Protein AF-A0A8X8ANK8-F1 (afdb_monomer_lite)

Secondary structure (DSSP, 8-state):
---EEEEEEE---TTSTTHHHHHHHHSTT-EEEEETTTEEEEEEESHHHHHHHHHTTT-EETTEE-EEEEEEEE-----PPPHHHHHHHHHHHHHHHHHHHHHGGG-

Structure (mmCIF, N/CA/C/O backbone):
data_AF-A0A8X8ANK8-F1
#
_entry.id   AF-A0A8X8ANK8-F1
#
loop_
_atom_site.group_PDB
_atom_site.id
_atom_site.type_symbol
_atom_site.label_atom_id
_atom_site.label_alt_id
_atom_site.label_comp_id
_atom_site.label_asym_id
_atom_site.label_entity_id
_atom_site.label_seq_id
_atom_site.pdbx_PDB_ins_code
_atom_site.Cartn_x
_atom_site.Cartn_y
_atom_site.Cartn_z
_atom_site.occupancy
_atom_site.B_iso_or_equiv
_atom_site.auth_seq_id
_atom_site.auth_comp_id
_atom_site.auth_asym_id
_atom_site.auth_atom_id
_atom_site.pdbx_PDB_model_num
ATOM 1 N N . MET A 1 1 ? 10.414 14.378 -11.763 1.00 49.84 1 MET A N 1
ATOM 2 C CA . MET A 1 1 ? 10.969 13.458 -10.747 1.00 49.84 1 MET A CA 1
ATOM 3 C C . MET A 1 1 ? 9.804 12.650 -10.192 1.00 49.84 1 MET A C 1
ATOM 5 O O . MET A 1 1 ? 8.962 13.219 -9.515 1.00 49.84 1 MET A O 1
ATOM 9 N N . SER A 1 2 ? 9.648 11.386 -10.587 1.00 55.94 2 SER A N 1
ATOM 10 C CA . SER A 1 2 ? 8.506 10.574 -10.142 1.00 55.94 2 SER A CA 1
ATOM 11 C C . SER A 1 2 ? 8.781 10.041 -8.736 1.00 55.94 2 SER A C 1
ATOM 13 O O . SER A 1 2 ? 9.568 9.108 -8.570 1.00 55.94 2 SER A O 1
ATOM 15 N N . CYS A 1 3 ? 8.175 10.662 -7.726 1.00 56.69 3 CYS A N 1
ATOM 16 C CA . CYS A 1 3 ? 8.284 10.228 -6.336 1.00 56.69 3 CYS A CA 1
ATOM 17 C C . CYS A 1 3 ? 7.255 9.129 -6.053 1.00 56.69 3 CYS A C 1
ATOM 19 O O . CYS A 1 3 ? 6.056 9.315 -6.275 1.00 56.69 3 CYS A O 1
ATOM 21 N N . TYR A 1 4 ? 7.738 7.988 -5.567 1.00 68.25 4 TYR A N 1
ATOM 22 C CA . TYR A 1 4 ? 6.909 6.859 -5.161 1.00 68.25 4 TYR A CA 1
ATOM 23 C C . TYR A 1 4 ? 7.069 6.641 -3.668 1.00 68.25 4 TYR A C 1
ATOM 25 O O . TYR A 1 4 ? 8.184 6.705 -3.154 1.00 68.25 4 TYR A O 1
ATOM 33 N N . PHE A 1 5 ? 5.973 6.338 -2.989 1.00 71.00 5 PHE A N 1
ATOM 34 C CA . PHE A 1 5 ? 5.976 6.072 -1.557 1.00 71.00 5 PHE A CA 1
ATOM 35 C C . PHE A 1 5 ? 5.325 4.723 -1.293 1.00 71.00 5 PHE A C 1
ATOM 37 O O . PHE A 1 5 ? 4.343 4.363 -1.942 1.00 71.00 5 PHE A O 1
ATOM 44 N N . ARG A 1 6 ? 5.896 3.968 -0.355 1.00 76.00 6 ARG A N 1
ATOM 45 C CA . ARG A 1 6 ? 5.290 2.754 0.183 1.00 76.00 6 ARG A CA 1
ATOM 46 C C . ARG A 1 6 ? 4.666 3.084 1.522 1.00 76.00 6 ARG A C 1
ATOM 48 O O . ARG A 1 6 ? 5.353 3.582 2.412 1.00 76.00 6 ARG A O 1
ATOM 55 N N . LEU A 1 7 ? 3.397 2.750 1.658 1.00 78.88 7 LEU A N 1
ATOM 56 C CA . LEU A 1 7 ? 2.653 2.883 2.893 1.00 78.88 7 LEU A CA 1
ATOM 57 C C . LEU A 1 7 ? 2.287 1.508 3.438 1.00 78.88 7 LEU A C 1
ATOM 59 O O . LEU A 1 7 ? 1.814 0.667 2.679 1.00 78.88 7 LEU A O 1
ATOM 63 N N . THR A 1 8 ? 2.482 1.302 4.739 1.00 79.06 8 THR A N 1
ATOM 64 C CA . THR A 1 8 ? 2.001 0.107 5.443 1.00 79.06 8 THR A CA 1
ATOM 65 C C . THR A 1 8 ? 0.759 0.463 6.235 1.00 79.06 8 THR A C 1
ATOM 67 O O . THR A 1 8 ? 0.828 1.272 7.164 1.00 79.06 8 THR A O 1
ATOM 70 N N . ALA A 1 9 ? -0.360 -0.157 5.884 1.00 75.75 9 ALA A N 1
ATOM 71 C CA . ALA A 1 9 ? -1.614 -0.022 6.600 1.00 75.75 9 ALA A CA 1
ATOM 72 C C . ALA A 1 9 ? -1.965 -1.332 7.313 1.00 75.75 9 ALA A C 1
ATOM 74 O O . ALA A 1 9 ? -1.724 -2.422 6.793 1.00 75.75 9 ALA A O 1
ATOM 75 N N . THR A 1 10 ? -2.509 -1.205 8.520 1.00 78.44 10 THR A N 1
ATOM 76 C CA . THR A 1 10 ? -2.960 -2.323 9.360 1.00 78.44 10 THR A CA 1
ATOM 77 C C . THR A 1 10 ? -4.396 -2.107 9.810 1.00 78.44 10 THR A C 1
ATOM 79 O O . THR A 1 10 ? -4.856 -0.964 9.834 1.00 78.44 10 THR A O 1
ATOM 82 N N . GLY A 1 11 ? -5.073 -3.194 10.182 1.00 72.44 11 GLY A N 1
ATOM 83 C CA . GLY A 1 11 ? -6.458 -3.165 10.667 1.00 72.44 11 GLY A CA 1
ATOM 84 C C . GLY A 1 11 ? -7.493 -3.637 9.647 1.00 72.44 11 GLY A C 1
ATOM 85 O O . GLY A 1 11 ? -8.683 -3.604 9.940 1.00 72.44 11 GLY A O 1
ATOM 86 N N . PHE A 1 12 ? -7.054 -4.097 8.473 1.00 70.62 12 PHE A N 1
ATOM 87 C CA . PHE A 1 12 ? -7.932 -4.759 7.512 1.00 70.62 12 PHE A CA 1
ATOM 88 C C . PHE A 1 12 ? -8.121 -6.224 7.878 1.00 70.62 12 PHE A C 1
ATOM 90 O O . PHE A 1 12 ? -7.160 -6.901 8.249 1.00 70.62 12 PHE A O 1
ATOM 97 N N . ASP A 1 13 ? -9.334 -6.729 7.686 1.00 69.44 13 ASP A N 1
ATOM 98 C CA . ASP A 1 13 ? -9.577 -8.161 7.716 1.00 69.44 13 ASP A CA 1
ATOM 99 C C . ASP A 1 13 ? -9.164 -8.781 6.373 1.00 69.44 13 ASP A C 1
ATOM 101 O O . ASP A 1 13 ? -9.867 -8.686 5.368 1.00 69.44 13 ASP A O 1
ATOM 105 N N . THR A 1 14 ? -7.975 -9.387 6.335 1.00 63.75 14 THR A N 1
ATOM 106 C CA . THR A 1 14 ? -7.425 -10.021 5.124 1.00 63.75 14 THR A CA 1
ATOM 107 C C . THR A 1 14 ? -8.152 -11.298 4.710 1.00 63.75 14 THR A C 1
ATOM 109 O O . THR A 1 14 ? -7.811 -11.862 3.674 1.00 63.75 14 THR A O 1
ATOM 112 N N . SER A 1 15 ? -9.131 -11.761 5.496 1.00 66.50 15 SER A N 1
ATOM 113 C CA . SER A 1 15 ? -10.034 -12.840 5.088 1.00 66.50 15 SER A CA 1
ATOM 114 C C . SER A 1 15 ? -11.083 -12.379 4.067 1.00 66.50 15 SER A C 1
ATOM 116 O O . SER A 1 15 ? -11.690 -13.213 3.395 1.00 66.50 15 SER A O 1
ATOM 118 N N . LEU A 1 16 ? -11.259 -11.061 3.899 1.00 66.25 16 LEU A N 1
ATOM 119 C CA . LEU A 1 16 ? -12.206 -10.489 2.952 1.00 66.25 16 LEU A CA 1
ATOM 120 C C . LEU A 1 16 ? -11.549 -10.213 1.588 1.00 66.25 16 LEU A C 1
ATOM 122 O O . LEU A 1 16 ? -10.498 -9.566 1.523 1.00 66.25 16 LEU A O 1
ATOM 126 N N . PRO A 1 17 ? -12.179 -10.626 0.473 1.00 62.47 17 PRO A N 1
ATOM 127 C CA . PRO A 1 17 ? -11.655 -10.375 -0.872 1.00 62.47 17 PRO A CA 1
ATOM 128 C C . PRO 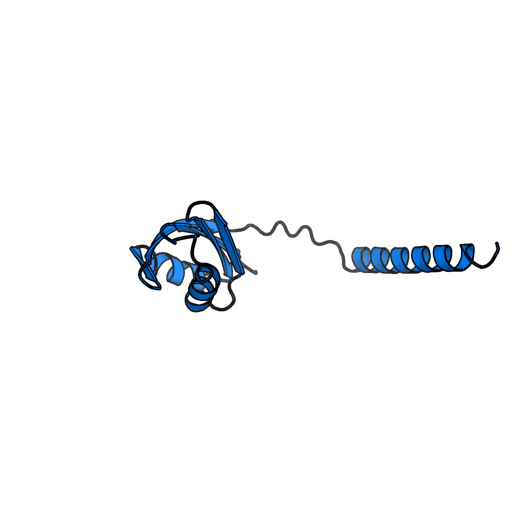A 1 17 ? -11.649 -8.880 -1.252 1.00 62.47 17 PRO A C 1
ATOM 130 O O . PRO A 1 17 ? -10.890 -8.464 -2.128 1.00 62.47 17 PRO A O 1
ATOM 133 N N . ASP A 1 18 ? -12.434 -8.052 -0.558 1.00 74.81 18 ASP A N 1
ATOM 134 C CA . ASP A 1 18 ? -12.691 -6.652 -0.918 1.00 74.81 18 ASP A CA 1
ATOM 135 C C . ASP A 1 18 ? -11.629 -5.651 -0.452 1.00 74.81 18 ASP A C 1
ATOM 137 O O . ASP A 1 18 ? -11.682 -4.477 -0.823 1.00 74.81 18 ASP A O 1
ATOM 141 N N . VAL A 1 19 ? -10.618 -6.078 0.311 1.00 72.56 19 VAL A N 1
ATOM 142 C CA . VAL A 1 19 ? -9.560 -5.176 0.807 1.00 72.56 19 VAL A CA 1
ATOM 143 C C . VAL A 1 19 ? -8.876 -4.436 -0.347 1.00 72.56 19 VAL A C 1
ATOM 145 O O . VAL A 1 19 ? -8.583 -3.244 -0.244 1.00 72.56 19 VAL A O 1
ATOM 148 N N . ARG A 1 20 ? -8.668 -5.116 -1.480 1.00 74.81 20 ARG A N 1
ATOM 149 C CA . ARG A 1 20 ? -8.051 -4.530 -2.676 1.00 74.81 20 ARG A CA 1
ATOM 150 C C . ARG A 1 20 ? -8.907 -3.420 -3.284 1.00 74.81 20 ARG A C 1
ATOM 152 O O . ARG A 1 20 ? -8.393 -2.350 -3.610 1.00 74.81 20 ARG A O 1
ATOM 159 N N . GLU A 1 21 ? -10.201 -3.680 -3.428 1.00 77.94 21 GLU A N 1
ATOM 160 C CA . GLU A 1 21 ? -11.169 -2.743 -4.002 1.00 77.94 21 GLU A CA 1
ATOM 161 C C . GLU A 1 21 ? -11.386 -1.539 -3.093 1.00 77.94 21 GLU A C 1
ATOM 163 O O . GLU A 1 21 ? -11.409 -0.395 -3.546 1.00 77.94 21 GLU A O 1
ATOM 168 N N . MET A 1 22 ? -11.420 -1.781 -1.789 1.00 75.19 22 MET A N 1
ATOM 169 C CA . MET A 1 22 ? -11.535 -0.739 -0.788 1.00 75.19 22 MET A CA 1
ATOM 170 C C . MET A 1 22 ? -10.324 0.203 -0.806 1.00 75.19 22 MET A C 1
ATOM 172 O O . MET A 1 22 ? -10.475 1.424 -0.841 1.00 75.19 22 MET A O 1
ATOM 176 N N . VAL A 1 23 ? -9.110 -0.351 -0.876 1.00 75.38 23 VAL A N 1
ATOM 177 C CA . VAL A 1 23 ? -7.872 0.431 -1.020 1.00 75.38 23 VAL A CA 1
ATOM 178 C C . VAL A 1 23 ? -7.859 1.204 -2.338 1.00 75.38 23 VAL A C 1
ATOM 180 O O . VAL A 1 23 ? -7.429 2.356 -2.359 1.00 75.38 23 VAL A O 1
ATOM 183 N N . ARG A 1 24 ? -8.371 0.617 -3.426 1.00 76.81 24 ARG A N 1
ATOM 184 C CA . ARG A 1 24 ? -8.507 1.286 -4.729 1.00 76.81 24 ARG A CA 1
ATOM 185 C C . ARG A 1 24 ? -9.473 2.473 -4.677 1.00 76.81 24 ARG A C 1
ATOM 187 O O . ARG A 1 24 ? -9.197 3.489 -5.311 1.00 76.81 24 ARG A O 1
ATOM 194 N N . GLY A 1 25 ? -10.560 2.366 -3.911 1.00 76.75 25 GLY A N 1
ATOM 195 C CA . GLY A 1 25 ? -11.502 3.465 -3.683 1.00 76.75 25 GLY A CA 1
ATOM 196 C C . GLY A 1 25 ? -10.883 4.627 -2.903 1.00 76.75 25 GLY A C 1
ATOM 197 O O . GLY A 1 25 ? -11.106 5.788 -3.235 1.00 76.75 25 GLY A O 1
ATOM 198 N N . VAL A 1 26 ? -10.055 4.322 -1.903 1.00 75.00 26 VAL A N 1
ATOM 199 C CA . VAL A 1 26 ? -9.367 5.333 -1.086 1.00 75.00 26 VAL A CA 1
ATOM 200 C C . VAL A 1 26 ? -8.202 5.987 -1.832 1.00 75.00 26 VAL A C 1
ATOM 202 O O . VAL A 1 26 ? -7.988 7.196 -1.736 1.00 75.00 26 VAL A O 1
ATOM 205 N N . PHE A 1 27 ? -7.447 5.191 -2.584 1.00 73.94 27 PHE A N 1
ATOM 206 C CA . PHE A 1 27 ? -6.256 5.619 -3.307 1.00 73.94 27 PHE A CA 1
ATOM 207 C C . PHE A 1 27 ? -6.398 5.311 -4.803 1.00 73.94 27 PHE A C 1
ATOM 209 O O . PHE A 1 27 ? -5.789 4.358 -5.311 1.00 73.94 27 PHE A O 1
ATOM 216 N N . PRO A 1 28 ? -7.175 6.118 -5.543 1.00 69.25 28 PRO A N 1
ATOM 217 C CA . PRO A 1 28 ? -7.298 5.960 -6.984 1.00 69.25 28 PRO A CA 1
ATOM 218 C C . PRO A 1 28 ? -5.926 6.108 -7.658 1.00 69.25 28 PRO A C 1
ATOM 220 O O . PRO A 1 28 ? -5.120 6.954 -7.277 1.00 69.25 28 PRO A O 1
ATOM 223 N N . GLN A 1 29 ? -5.656 5.261 -8.658 1.00 70.88 29 GLN A N 1
ATOM 224 C CA . GLN A 1 29 ? -4.376 5.182 -9.391 1.00 70.88 29 GLN A CA 1
ATOM 225 C C . GLN A 1 29 ? -3.156 4.723 -8.566 1.00 70.88 29 GLN A C 1
ATOM 227 O O . GLN A 1 29 ? -2.025 4.782 -9.052 1.00 70.88 29 GLN A O 1
ATOM 232 N N . SER A 1 30 ? -3.361 4.227 -7.345 1.00 71.88 30 SER A N 1
ATOM 233 C CA . SER A 1 30 ? -2.301 3.588 -6.562 1.00 71.88 30 SER A CA 1
ATOM 234 C C . SER A 1 30 ? -2.202 2.088 -6.855 1.00 71.88 30 SER A C 1
ATOM 236 O O . SER A 1 30 ? -3.180 1.428 -7.212 1.00 71.88 30 SER A O 1
ATOM 238 N N . GLY A 1 31 ? -1.001 1.532 -6.696 1.00 72.25 31 GLY A N 1
ATOM 239 C CA . GLY A 1 31 ? -0.824 0.081 -6.643 1.00 72.25 31 GLY A CA 1
ATOM 240 C C . GLY A 1 31 ? -1.074 -0.418 -5.224 1.00 72.25 31 GLY A C 1
ATOM 241 O O . GLY A 1 31 ? -0.639 0.226 -4.274 1.00 72.25 31 GLY A O 1
ATOM 242 N N . CYS A 1 32 ? -1.714 -1.571 -5.052 1.00 74.94 32 CYS A N 1
ATOM 243 C CA . CYS A 1 32 ? -1.847 -2.198 -3.739 1.00 74.94 32 CYS A CA 1
ATOM 244 C C . CYS A 1 32 ? -1.420 -3.667 -3.766 1.00 74.94 32 CYS A C 1
ATOM 246 O O . CYS A 1 32 ? -1.659 -4.389 -4.738 1.00 74.94 32 CYS A O 1
ATOM 248 N N . ALA A 1 33 ? -0.776 -4.085 -2.680 1.00 76.06 33 ALA A N 1
ATOM 249 C CA . ALA A 1 33 ? -0.412 -5.463 -2.398 1.00 76.06 33 ALA A CA 1
ATOM 250 C C . ALA A 1 33 ? -0.892 -5.804 -0.986 1.00 76.06 33 ALA A C 1
ATOM 252 O O . ALA A 1 33 ? -0.449 -5.200 -0.009 1.00 76.06 33 ALA A O 1
ATOM 253 N N . VAL A 1 34 ? -1.816 -6.755 -0.888 1.00 73.44 34 VAL A N 1
ATOM 254 C CA . VAL A 1 34 ? -2.289 -7.284 0.392 1.00 73.44 34 VAL A CA 1
ATOM 255 C C . VAL A 1 34 ? -1.288 -8.340 0.848 1.00 73.44 34 VAL A C 1
ATOM 257 O O . VAL A 1 34 ? -1.004 -9.284 0.113 1.00 73.44 34 VAL A O 1
ATOM 260 N N . LEU A 1 35 ? -0.716 -8.153 2.032 1.00 68.94 35 LEU A N 1
ATOM 261 C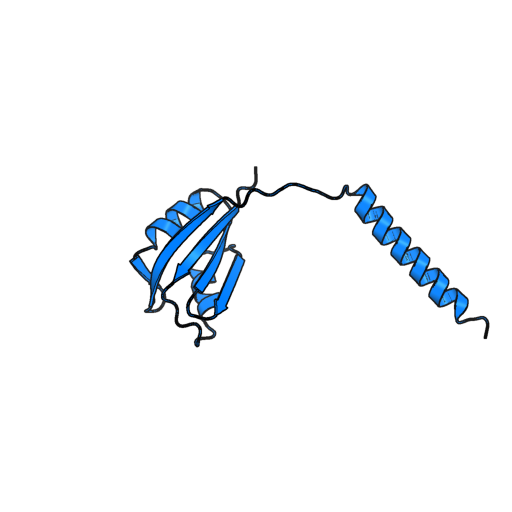 CA . LEU A 1 35 ? 0.084 -9.162 2.711 1.00 68.94 35 LEU A CA 1
ATOM 262 C C . LEU A 1 35 ? -0.820 -9.888 3.709 1.00 68.94 35 LEU A C 1
ATOM 264 O O . LEU A 1 35 ? -1.766 -9.312 4.241 1.00 68.94 35 LEU A O 1
ATOM 268 N N . GLY A 1 36 ? -0.537 -11.163 3.973 1.00 67.50 36 GLY A N 1
ATOM 269 C CA . GLY A 1 36 ? -1.239 -11.894 5.029 1.00 67.50 36 GLY A CA 1
ATOM 270 C C . GLY A 1 36 ? -1.145 -11.183 6.388 1.00 67.50 36 GLY A C 1
ATOM 271 O O . GLY A 1 36 ? -0.291 -10.318 6.591 1.00 67.50 36 GLY A O 1
ATOM 272 N N . TYR A 1 37 ? -2.003 -11.582 7.333 1.00 71.25 37 TYR A N 1
ATOM 273 C CA . TYR A 1 37 ? -2.041 -11.064 8.711 1.00 71.25 37 TYR A CA 1
ATOM 274 C C . TYR A 1 37 ? -2.499 -9.600 8.860 1.00 71.25 37 TYR A C 1
ATOM 276 O O . TYR A 1 37 ? -2.046 -8.899 9.763 1.00 71.25 37 TYR A O 1
ATOM 284 N N . GLY A 1 38 ? -3.395 -9.111 7.999 1.00 70.44 38 GLY A N 1
ATOM 285 C CA . GLY A 1 38 ? -3.964 -7.766 8.163 1.00 70.44 38 GLY A CA 1
ATOM 286 C C . GLY A 1 38 ? -3.078 -6.611 7.685 1.00 70.44 38 GLY A C 1
ATOM 287 O O . GLY A 1 38 ? -3.358 -5.458 8.021 1.00 70.44 38 GLY A O 1
ATOM 288 N N . PHE A 1 39 ? -2.010 -6.894 6.931 1.00 73.06 39 PHE A N 1
ATOM 289 C CA . PHE A 1 39 ? -1.084 -5.885 6.414 1.00 73.06 39 PHE A CA 1
ATOM 290 C C . PHE A 1 39 ? -1.365 -5.570 4.948 1.00 73.06 39 PHE A C 1
ATOM 292 O O . PHE A 1 39 ? -1.488 -6.458 4.114 1.00 73.06 39 PHE A O 1
ATOM 299 N N . VAL A 1 40 ? -1.389 -4.290 4.594 1.00 78.19 40 VAL A N 1
ATOM 300 C CA . VAL A 1 40 ? -1.523 -3.862 3.199 1.00 78.19 40 VAL A CA 1
ATOM 301 C C . VAL A 1 40 ? -0.416 -2.879 2.858 1.00 78.19 40 VAL A C 1
ATOM 303 O O . VAL A 1 40 ? -0.211 -1.893 3.569 1.00 78.19 40 VAL A O 1
ATOM 306 N N . PHE A 1 41 ? 0.280 -3.133 1.749 1.00 78.44 41 PHE A N 1
ATOM 307 C CA . PHE A 1 41 ? 1.168 -2.160 1.129 1.00 78.44 41 PHE A CA 1
ATOM 308 C C . PHE A 1 41 ? 0.444 -1.372 0.049 1.00 78.44 41 PHE A C 1
ATOM 310 O O . PHE A 1 41 ? -0.107 -1.941 -0.895 1.00 78.44 41 PHE A O 1
ATOM 317 N N . VAL A 1 42 ? 0.520 -0.049 0.152 1.00 78.50 42 VAL A N 1
ATOM 318 C CA . VAL A 1 42 ? 0.003 0.876 -0.857 1.00 78.50 42 VAL A CA 1
ATOM 319 C C . VAL A 1 42 ? 1.172 1.627 -1.486 1.00 78.50 42 VAL A C 1
ATOM 321 O O . VAL A 1 42 ? 2.013 2.198 -0.792 1.00 78.50 42 VAL A O 1
ATOM 324 N N . HIS A 1 43 ? 1.241 1.589 -2.811 1.00 78.69 43 HIS A N 1
ATOM 325 C CA . HIS A 1 43 ? 2.200 2.301 -3.640 1.00 78.69 43 HIS A CA 1
ATOM 326 C C . HIS A 1 43 ? 1.560 3.592 -4.137 1.00 78.69 43 HIS A C 1
ATOM 328 O O . HIS A 1 43 ? 0.762 3.584 -5.076 1.00 78.69 43 HIS A O 1
ATOM 334 N N . LEU A 1 44 ? 1.930 4.697 -3.504 1.00 78.06 44 LEU A N 1
ATOM 335 C CA . LEU A 1 44 ? 1.409 6.024 -3.799 1.00 78.06 44 LEU A CA 1
ATOM 336 C C . LEU A 1 44 ? 2.332 6.753 -4.776 1.00 78.06 44 LEU A C 1
ATOM 338 O O . LEU A 1 44 ? 3.558 6.614 -4.711 1.00 78.06 44 LEU A O 1
ATOM 342 N N . HIS A 1 45 ? 1.735 7.536 -5.670 1.00 77.25 45 HIS A N 1
ATOM 343 C CA . HIS A 1 45 ? 2.444 8.383 -6.621 1.00 77.25 45 HIS A CA 1
ATOM 344 C C . HIS A 1 45 ? 2.196 9.857 -6.292 1.00 77.25 45 HIS A C 1
ATOM 346 O O . HIS A 1 45 ? 1.047 10.283 -6.203 1.00 77.25 45 HIS A O 1
ATOM 352 N N . GLY A 1 46 ? 3.274 10.631 -6.148 1.00 71.62 46 GLY A N 1
ATOM 353 C CA . GLY A 1 46 ? 3.199 12.062 -5.842 1.00 71.62 46 GLY A CA 1
ATOM 354 C C . GLY A 1 46 ? 3.095 12.384 -4.346 1.00 71.62 46 GLY A C 1
ATOM 355 O O . GLY A 1 46 ? 2.741 11.537 -3.527 1.00 71.62 46 GLY A O 1
ATOM 356 N N . GLN A 1 47 ? 3.450 13.623 -3.997 1.00 71.75 47 GLN A N 1
ATOM 357 C CA . GLN A 1 47 ? 3.508 14.108 -2.613 1.00 71.75 47 GLN A CA 1
ATOM 358 C C . GLN A 1 47 ? 2.104 14.209 -1.988 1.00 71.75 47 GLN A C 1
ATOM 360 O O . GLN A 1 47 ? 1.896 13.737 -0.875 1.00 71.75 47 GLN A O 1
ATOM 365 N N . ASP A 1 48 ? 1.119 14.702 -2.748 1.00 73.62 48 ASP A N 1
ATOM 366 C CA . ASP A 1 48 ? -0.267 14.894 -2.285 1.00 73.62 48 ASP A CA 1
ATOM 367 C C . ASP A 1 48 ? -0.949 13.594 -1.839 1.00 73.62 48 ASP A C 1
ATOM 369 O O . ASP A 1 48 ? -1.859 13.588 -1.006 1.00 73.62 48 ASP A O 1
ATOM 373 N N . ALA A 1 49 ? -0.523 12.467 -2.411 1.00 71.62 49 ALA A N 1
ATOM 374 C CA . ALA A 1 49 ? -1.047 11.158 -2.060 1.00 71.62 49 ALA A CA 1
ATOM 375 C C . ALA A 1 49 ? -0.634 10.742 -0.637 1.00 71.62 49 ALA A C 1
ATOM 377 O O . ALA A 1 49 ? -1.396 10.047 0.033 1.00 71.62 49 ALA A O 1
ATOM 378 N N . ILE A 1 50 ? 0.527 11.199 -0.151 1.00 75.06 50 ILE A N 1
ATOM 379 C CA . ILE A 1 50 ? 0.997 10.938 1.215 1.00 75.06 50 ILE A CA 1
ATOM 380 C C . ILE A 1 50 ? 0.132 11.671 2.229 1.00 75.06 50 ILE A C 1
ATOM 382 O O . ILE A 1 50 ? -0.319 11.055 3.189 1.00 75.06 50 ILE A O 1
ATOM 386 N N . ASP A 1 51 ? -0.121 12.962 2.014 1.00 77.44 51 ASP A N 1
ATOM 387 C CA . ASP A 1 51 ? -0.876 13.781 2.966 1.00 77.44 51 ASP A CA 1
ATOM 388 C C . ASP A 1 51 ? -2.306 13.268 3.120 1.00 77.44 51 ASP A C 1
ATOM 390 O O . ASP A 1 51 ? -2.840 13.193 4.229 1.00 77.44 51 ASP A O 1
ATOM 394 N N . LYS A 1 52 ? -2.917 12.834 2.010 1.00 75.06 52 LYS A N 1
ATOM 395 C CA . LYS A 1 52 ? -4.210 12.140 2.033 1.00 75.06 52 LYS A CA 1
ATOM 396 C C . LYS A 1 52 ? -4.125 10.840 2.825 1.00 75.06 52 LYS A C 1
ATOM 398 O O . LYS A 1 52 ? -4.997 10.578 3.646 1.00 75.06 52 LYS A O 1
ATOM 403 N N . ALA A 1 53 ? -3.070 10.052 2.628 1.00 73.94 53 ALA A N 1
ATOM 404 C CA . ALA A 1 53 ? -2.905 8.790 3.331 1.00 73.94 53 ALA A CA 1
ATOM 405 C C . ALA A 1 53 ? -2.670 8.955 4.838 1.00 73.94 53 ALA A C 1
ATOM 407 O O . ALA A 1 53 ? -3.253 8.220 5.629 1.00 73.94 53 ALA A O 1
ATOM 408 N N . LEU A 1 54 ? -1.868 9.939 5.249 1.00 76.25 54 LEU A N 1
ATOM 409 C CA . LEU A 1 54 ? -1.637 10.251 6.659 1.00 76.25 54 LEU A CA 1
ATOM 410 C C . LEU A 1 54 ? -2.921 10.721 7.346 1.00 76.25 54 LEU A C 1
ATOM 412 O O . LEU A 1 54 ? -3.203 10.275 8.454 1.00 76.25 54 LEU A O 1
ATOM 416 N N . LYS A 1 55 ? -3.738 11.540 6.670 1.00 79.25 55 LYS A N 1
ATOM 417 C CA . LYS A 1 55 ? -5.057 11.963 7.175 1.00 79.25 55 LYS A CA 1
ATOM 418 C C . LYS A 1 55 ? -6.036 10.804 7.374 1.00 79.25 55 LYS A C 1
ATOM 420 O O . LYS A 1 55 ? -6.932 10.907 8.201 1.00 79.25 55 LYS A O 1
ATOM 425 N N . LEU A 1 56 ? -5.875 9.716 6.624 1.00 73.75 56 LEU A N 1
ATOM 426 C CA . LEU A 1 56 ? -6.697 8.512 6.757 1.00 73.75 56 LEU A CA 1
ATOM 427 C C . LEU A 1 56 ? -6.244 7.607 7.911 1.00 73.75 56 LEU A C 1
ATOM 429 O O . LEU A 1 56 ? -6.976 6.694 8.292 1.00 73.75 56 LEU A O 1
ATOM 433 N N . SER A 1 57 ? -5.064 7.853 8.488 1.00 76.38 57 SER A N 1
ATOM 434 C CA . SER A 1 57 ? -4.606 7.132 9.673 1.00 76.38 57 SER A CA 1
ATOM 435 C C . SER A 1 57 ? -5.511 7.436 10.865 1.00 76.38 57 SER A C 1
ATOM 437 O O . SER A 1 57 ? -5.733 8.589 11.221 1.00 76.38 57 SER A O 1
ATOM 439 N N . GLY A 1 58 ? -6.045 6.388 11.484 1.00 72.94 58 GLY A N 1
ATOM 440 C CA . GLY A 1 58 ? -7.034 6.478 12.554 1.00 72.94 58 GLY A CA 1
ATOM 441 C C . GLY A 1 58 ? -8.482 6.588 12.068 1.00 72.94 58 GLY A C 1
ATOM 442 O O . GLY A 1 58 ? -9.385 6.497 12.900 1.00 72.94 58 GLY A O 1
ATOM 443 N N . GLY A 1 59 ? -8.708 6.739 10.758 1.00 75.56 59 GLY A N 1
ATOM 444 C CA . GLY A 1 59 ? -10.032 6.766 10.140 1.00 75.56 59 GLY A CA 1
ATOM 445 C C . GLY A 1 59 ? -10.626 5.374 9.910 1.00 75.56 59 GLY A C 1
ATOM 446 O O . GLY A 1 59 ? -9.948 4.352 10.043 1.00 75.56 59 GLY A O 1
ATOM 447 N N . PHE A 1 60 ? -11.908 5.342 9.542 1.00 74.81 60 PHE A N 1
ATOM 448 C CA . PHE A 1 60 ? -12.616 4.117 9.174 1.00 74.81 60 PHE A CA 1
ATOM 449 C C . PHE A 1 60 ? -12.777 4.028 7.661 1.00 74.81 60 PHE A C 1
ATOM 451 O O . PHE A 1 60 ? -13.241 4.973 7.026 1.00 74.81 60 PHE A O 1
ATOM 458 N N . VAL A 1 61 ? -12.441 2.877 7.088 1.00 70.88 61 VAL A N 1
ATOM 459 C CA . VAL A 1 61 ? -12.664 2.584 5.672 1.00 70.88 61 VAL A CA 1
ATOM 460 C C . VAL A 1 61 ? -13.357 1.232 5.576 1.00 70.88 61 VAL A C 1
ATOM 462 O O . VAL A 1 61 ? -12.855 0.244 6.104 1.00 70.88 61 VAL A O 1
ATOM 465 N N . GLY A 1 62 ? -14.548 1.223 4.966 1.00 69.12 62 GLY A N 1
ATOM 466 C CA . GLY A 1 62 ? -15.426 0.048 4.864 1.00 69.12 62 GLY A CA 1
ATOM 467 C C . GLY A 1 62 ? -15.672 -0.666 6.192 1.00 69.12 62 GLY A C 1
ATOM 468 O O . GLY A 1 62 ? -15.702 -1.887 6.238 1.00 69.12 62 GLY A O 1
ATOM 469 N N . GLY A 1 63 ? -15.801 0.098 7.282 1.00 72.88 63 GLY A N 1
ATOM 470 C CA . GLY A 1 63 ? -16.026 -0.435 8.630 1.00 72.88 63 GLY A CA 1
ATOM 471 C C . GLY A 1 63 ? -14.757 -0.799 9.408 1.00 72.88 63 GLY A C 1
ATOM 472 O O . GLY A 1 63 ? -14.841 -1.056 10.605 1.00 72.88 63 GLY A O 1
ATOM 473 N N . PHE A 1 64 ? -13.576 -0.747 8.787 1.00 71.62 64 PHE A N 1
ATOM 474 C CA . PHE A 1 64 ? -12.306 -1.098 9.425 1.00 71.62 64 PHE A CA 1
ATOM 475 C C . PHE A 1 64 ? -11.524 0.139 9.844 1.00 71.62 64 PHE A C 1
ATOM 477 O O . PHE A 1 64 ? -11.360 1.077 9.061 1.00 71.62 64 PHE A O 1
ATOM 484 N N . LYS A 1 65 ? -10.998 0.133 11.071 1.00 77.06 65 LYS A N 1
ATOM 485 C CA . LYS A 1 65 ? -10.113 1.197 11.546 1.00 77.06 65 LYS A CA 1
ATOM 486 C C . LYS A 1 65 ? -8.732 1.015 10.929 1.00 77.06 65 LYS A C 1
ATOM 488 O O . LYS A 1 65 ? -8.021 0.070 11.263 1.00 77.06 65 LYS A O 1
ATOM 493 N N . ILE A 1 66 ? -8.343 1.934 10.056 1.00 77.25 66 ILE A N 1
ATOM 494 C CA . ILE A 1 66 ? -7.036 1.891 9.410 1.00 77.25 66 ILE A CA 1
ATOM 495 C C . ILE A 1 66 ? -6.015 2.598 10.287 1.00 77.25 66 ILE A C 1
ATOM 497 O O . ILE A 1 66 ? -6.200 3.745 10.680 1.00 77.25 66 ILE A O 1
ATOM 501 N N . ALA A 1 67 ? -4.887 1.941 10.532 1.00 79.69 67 ALA A N 1
ATOM 502 C CA . ALA A 1 67 ? -3.702 2.584 11.081 1.00 79.69 67 ALA A CA 1
ATOM 503 C C . ALA A 1 67 ? -2.582 2.570 10.041 1.00 79.69 67 ALA A C 1
ATOM 505 O O . ALA A 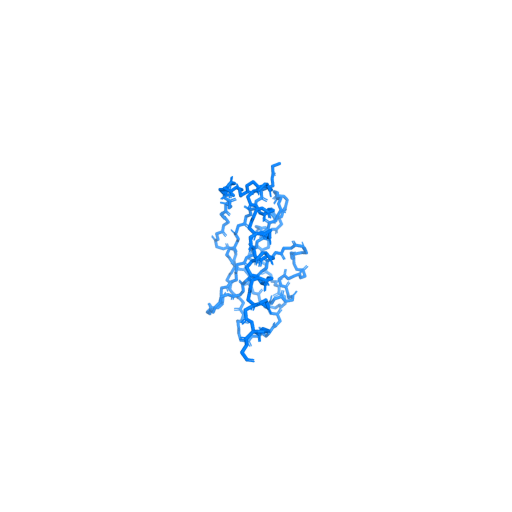1 67 ? -2.122 1.500 9.627 1.00 79.69 67 ALA A O 1
ATOM 506 N N . VAL A 1 68 ? -2.129 3.759 9.640 1.00 79.50 68 VAL A N 1
ATOM 507 C CA . VAL A 1 68 ? -0.923 3.921 8.826 1.00 79.50 68 VAL A CA 1
ATOM 508 C C . VAL A 1 68 ? 0.280 3.839 9.754 1.00 79.50 68 VAL A C 1
ATOM 510 O O . VAL A 1 68 ? 0.458 4.696 10.615 1.00 79.50 68 VAL A O 1
ATOM 513 N N . LYS A 1 69 ? 1.102 2.799 9.594 1.00 78.12 69 LYS A N 1
ATOM 514 C CA . LYS A 1 69 ? 2.278 2.581 10.448 1.00 78.12 69 LYS A CA 1
ATOM 515 C C . LYS A 1 69 ? 3.526 3.267 9.922 1.00 78.12 69 LYS A C 1
ATOM 517 O O . LYS A 1 69 ? 4.281 3.847 10.693 1.00 78.12 69 LYS A O 1
ATOM 522 N N . THR A 1 70 ? 3.777 3.159 8.622 1.00 74.25 70 THR A N 1
ATOM 523 C CA . THR A 1 70 ? 5.020 3.645 8.016 1.00 74.25 70 THR A CA 1
ATOM 524 C C . THR A 1 70 ? 4.766 4.181 6.619 1.00 74.25 70 THR A C 1
ATOM 526 O O . THR A 1 70 ? 4.030 3.572 5.842 1.00 74.25 70 THR A O 1
ATOM 529 N N . VAL A 1 71 ? 5.408 5.308 6.302 1.00 75.38 71 VAL A N 1
ATOM 530 C CA . VAL A 1 71 ? 5.488 5.876 4.954 1.00 75.38 71 VAL A CA 1
ATOM 531 C C . VAL A 1 71 ? 6.959 5.979 4.588 1.00 75.38 71 VAL A C 1
ATOM 533 O O . VAL A 1 71 ? 7.712 6.706 5.230 1.00 75.38 71 VAL A O 1
ATOM 536 N N . LEU 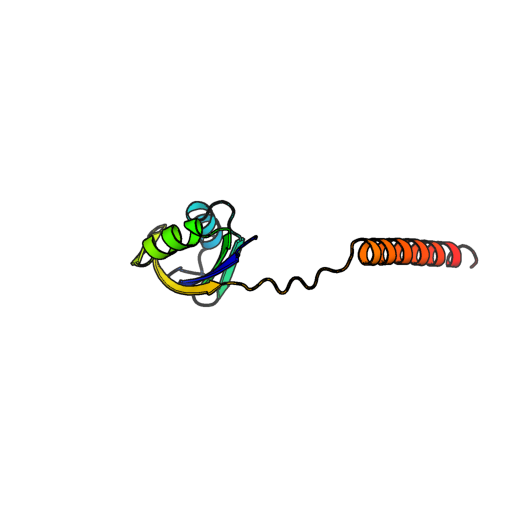A 1 72 ? 7.382 5.227 3.576 1.00 76.00 72 LEU A N 1
ATOM 537 C CA . LEU A 1 72 ? 8.772 5.184 3.137 1.00 76.00 72 LEU A CA 1
ATOM 538 C C . LEU A 1 72 ? 8.884 5.687 1.694 1.00 76.00 72 LEU A C 1
ATOM 540 O O . LEU A 1 72 ? 8.190 5.157 0.819 1.00 76.00 72 LEU A O 1
ATOM 544 N N . PRO A 1 73 ? 9.759 6.666 1.402 1.00 69.69 73 PRO A N 1
ATOM 545 C CA . PRO A 1 73 ? 10.071 7.025 0.028 1.00 69.69 73 PRO A CA 1
ATOM 546 C C . PRO A 1 73 ? 10.760 5.847 -0.659 1.00 69.69 73 PRO A C 1
ATOM 548 O O . PRO A 1 73 ? 11.806 5.361 -0.225 1.00 69.69 73 PRO A O 1
ATOM 551 N N . ILE A 1 74 ? 10.188 5.395 -1.768 1.00 67.06 74 ILE A N 1
ATOM 552 C CA . ILE A 1 74 ? 10.833 4.441 -2.656 1.00 67.06 74 ILE A CA 1
ATOM 553 C C . ILE A 1 74 ? 11.816 5.247 -3.496 1.00 67.06 74 ILE A C 1
ATOM 555 O O . ILE A 1 74 ? 11.446 5.880 -4.489 1.00 67.06 74 ILE A O 1
ATOM 559 N N . LYS A 1 75 ? 13.094 5.218 -3.110 1.00 62.28 75 LYS A N 1
ATOM 560 C CA . LYS A 1 75 ? 14.162 5.643 -4.013 1.00 62.28 75 LYS A CA 1
ATOM 561 C C . LYS A 1 75 ? 14.118 4.698 -5.207 1.00 62.28 75 LYS A C 1
ATOM 563 O O . LYS A 1 75 ? 14.511 3.538 -5.101 1.00 62.28 75 LYS A O 1
ATOM 568 N N . ARG A 1 76 ? 13.608 5.172 -6.347 1.00 55.22 76 ARG A N 1
ATOM 569 C CA . ARG A 1 76 ? 13.857 4.476 -7.605 1.00 55.22 76 ARG A CA 1
ATOM 570 C C . ARG A 1 76 ? 15.359 4.534 -7.818 1.00 55.22 76 ARG A C 1
ATOM 572 O O . ARG A 1 76 ? 15.893 5.578 -8.175 1.00 55.22 76 ARG A O 1
ATOM 579 N N . VAL A 1 77 ? 16.036 3.415 -7.587 1.00 52.28 77 VAL A N 1
ATOM 580 C CA . VAL A 1 77 ? 17.349 3.202 -8.180 1.00 52.28 77 VAL A CA 1
ATOM 581 C C . VAL A 1 77 ? 17.060 3.134 -9.673 1.00 52.28 77 VAL A C 1
ATOM 583 O O . VAL A 1 77 ? 16.526 2.143 -10.167 1.00 52.28 77 VAL A O 1
ATOM 586 N N . SER A 1 78 ? 17.259 4.239 -10.386 1.00 56.62 78 SER A N 1
ATOM 587 C CA . SER A 1 78 ? 17.066 4.307 -11.831 1.00 56.62 78 SER A CA 1
ATOM 588 C C . SER A 1 78 ? 18.214 3.574 -12.528 1.00 56.62 78 SER A C 1
ATOM 590 O O . SER A 1 78 ? 18.983 4.165 -13.275 1.00 56.62 78 SER A O 1
ATOM 592 N N . GLY A 1 79 ? 18.346 2.274 -12.271 1.00 58.47 79 GLY A N 1
ATOM 593 C CA . GLY A 1 79 ? 19.120 1.357 -13.095 1.00 58.47 79 GLY A CA 1
ATOM 594 C C . GLY A 1 79 ? 18.298 1.015 -14.331 1.00 58.47 79 GLY A C 1
ATOM 595 O O . GLY A 1 79 ? 17.771 -0.087 -14.449 1.00 58.47 79 GLY A O 1
ATOM 596 N N . GLY A 1 80 ? 18.086 1.994 -15.210 1.00 60.09 80 GLY A N 1
ATOM 597 C CA . GLY A 1 80 ? 17.426 1.750 -16.486 1.00 60.09 80 GLY A CA 1
ATOM 598 C C . GLY A 1 80 ? 18.332 0.908 -17.380 1.00 60.09 80 GLY A C 1
ATOM 599 O O . GLY A 1 80 ? 19.488 1.256 -17.601 1.00 60.09 80 GLY A O 1
ATOM 600 N N . VAL A 1 81 ? 17.819 -0.188 -17.935 1.00 66.81 81 VAL A N 1
ATOM 601 C CA . VAL A 1 81 ? 18.435 -0.779 -19.128 1.00 66.81 81 VAL A CA 1
ATOM 602 C C . VAL A 1 81 ? 18.185 0.170 -20.297 1.00 66.81 81 VAL A C 1
ATOM 604 O O . VAL A 1 81 ? 17.035 0.520 -20.564 1.00 66.81 81 VAL A O 1
ATOM 607 N N . SER A 1 82 ? 19.253 0.596 -20.979 1.00 81.75 82 SER A N 1
ATOM 608 C CA . SER A 1 82 ? 19.149 1.403 -22.202 1.00 81.75 82 SER A CA 1
ATOM 609 C C . SER A 1 82 ? 18.165 0.761 -23.185 1.00 81.75 82 SER A C 1
ATOM 611 O O . SER A 1 82 ? 18.132 -0.467 -23.320 1.00 81.75 82 SER A O 1
ATOM 613 N N . LEU A 1 83 ? 17.387 1.584 -23.896 1.00 75.56 83 LEU A N 1
ATOM 614 C CA . LEU A 1 83 ? 16.502 1.127 -24.970 1.00 75.56 83 LEU A CA 1
ATOM 615 C C . LEU A 1 83 ? 17.267 0.263 -25.980 1.00 75.56 83 LEU A C 1
ATOM 617 O O . LEU A 1 83 ? 16.766 -0.782 -26.384 1.00 75.56 83 LEU A O 1
ATOM 621 N N . ALA A 1 84 ? 18.517 0.627 -26.281 1.00 83.19 84 ALA A N 1
ATOM 622 C CA . ALA A 1 84 ? 19.399 -0.162 -27.135 1.00 83.19 84 ALA A CA 1
ATOM 623 C C . ALA A 1 84 ? 19.593 -1.592 -26.601 1.00 83.19 84 ALA A C 1
ATOM 625 O O . ALA A 1 84 ? 19.507 -2.558 -27.352 1.00 83.19 84 ALA A O 1
ATOM 626 N N . ARG A 1 85 ? 19.775 -1.753 -25.283 1.00 82.38 85 ARG A N 1
ATOM 627 C CA . ARG A 1 85 ? 19.939 -3.071 -24.654 1.00 82.38 85 ARG A CA 1
ATOM 628 C C . ARG A 1 85 ? 18.649 -3.891 -24.681 1.00 82.38 85 ARG A C 1
ATOM 630 O O . ARG A 1 85 ? 18.717 -5.101 -24.860 1.00 82.38 85 ARG A O 1
ATOM 637 N N . ARG A 1 86 ? 17.483 -3.253 -24.537 1.00 81.19 86 ARG A N 1
ATOM 638 C CA . ARG A 1 86 ? 16.181 -3.926 -24.691 1.00 81.19 86 ARG A CA 1
ATOM 639 C C . ARG A 1 86 ? 15.947 -4.386 -26.128 1.00 81.19 86 ARG A C 1
ATOM 641 O O . ARG A 1 86 ? 15.560 -5.532 -26.326 1.00 81.19 86 ARG A O 1
ATOM 648 N N . LEU A 1 87 ? 16.223 -3.527 -27.109 1.00 88.75 87 LEU A N 1
ATOM 649 C CA . LEU A 1 87 ? 16.097 -3.865 -28.529 1.00 88.75 87 LEU A CA 1
ATOM 650 C C . LEU A 1 87 ? 17.034 -5.018 -28.906 1.00 88.75 87 LEU A C 1
ATOM 652 O O . LEU A 1 87 ? 16.584 -5.990 -29.501 1.00 88.75 87 LEU A O 1
ATOM 656 N N . ALA A 1 88 ? 18.286 -4.986 -28.440 1.00 88.19 88 ALA A N 1
ATOM 657 C CA . ALA A 1 88 ? 19.241 -6.070 -28.661 1.00 88.19 88 ALA A CA 1
ATOM 658 C C . ALA A 1 88 ? 18.775 -7.417 -28.072 1.00 88.19 88 ALA A C 1
ATOM 660 O O . ALA A 1 88 ? 18.993 -8.466 -28.672 1.00 88.19 88 ALA A O 1
ATOM 661 N N . MET A 1 89 ? 18.114 -7.411 -26.908 1.00 87.00 89 MET A N 1
ATOM 662 C CA . MET A 1 89 ? 17.542 -8.630 -26.318 1.00 87.00 89 MET A CA 1
ATOM 663 C C . MET A 1 89 ? 16.378 -9.185 -27.148 1.00 87.00 89 MET A C 1
ATOM 665 O O . MET A 1 89 ? 16.294 -10.397 -27.332 1.00 87.00 89 MET A O 1
ATOM 669 N N . VAL A 1 90 ? 15.506 -8.314 -27.666 1.00 91.31 90 VAL A N 1
ATOM 670 C CA . VAL A 1 90 ? 14.377 -8.708 -28.525 1.00 91.31 90 VAL A CA 1
ATOM 671 C C . VAL A 1 90 ? 14.874 -9.266 -29.859 1.00 91.31 90 VAL A C 1
ATOM 673 O O . VAL A 1 90 ? 14.406 -10.313 -30.302 1.00 91.31 90 VAL A O 1
ATOM 676 N N . GLU A 1 91 ? 15.862 -8.618 -30.474 1.00 90.25 91 GLU A N 1
ATOM 677 C CA . GLU A 1 91 ? 16.468 -9.075 -31.726 1.00 90.25 91 GLU A CA 1
ATOM 678 C C . GLU A 1 91 ? 17.157 -10.432 -31.551 1.00 90.25 91 GLU A C 1
ATOM 680 O O . GLU A 1 91 ? 16.919 -11.357 -32.326 1.00 90.25 91 GLU A O 1
ATOM 685 N N . LYS A 1 92 ? 17.920 -10.608 -30.462 1.00 88.31 92 LYS A N 1
ATOM 686 C CA . LYS A 1 92 ? 18.538 -11.896 -30.125 1.00 88.31 92 LYS A CA 1
ATOM 687 C C . LYS A 1 92 ? 17.495 -13.000 -29.922 1.00 88.31 92 LYS A C 1
ATOM 689 O O . LYS A 1 92 ? 17.699 -14.116 -30.391 1.00 88.31 92 LYS A O 1
ATOM 694 N N . ALA A 1 93 ? 16.374 -12.701 -29.264 1.00 86.56 93 ALA A N 1
ATOM 695 C CA . ALA A 1 93 ? 15.290 -13.665 -29.080 1.00 86.56 93 ALA A CA 1
ATOM 696 C C . ALA A 1 93 ? 14.660 -14.088 -30.419 1.00 86.56 93 ALA A C 1
ATOM 698 O O . ALA A 1 93 ? 14.419 -15.275 -30.634 1.00 86.56 93 ALA A O 1
ATOM 699 N N . LYS A 1 94 ? 14.465 -13.141 -31.345 1.00 88.38 94 LYS A N 1
ATOM 700 C CA . LYS A 1 94 ? 13.925 -13.407 -32.685 1.00 88.38 94 LYS A CA 1
ATOM 701 C C . LYS A 1 94 ? 14.870 -14.266 -33.532 1.00 88.38 94 LYS A C 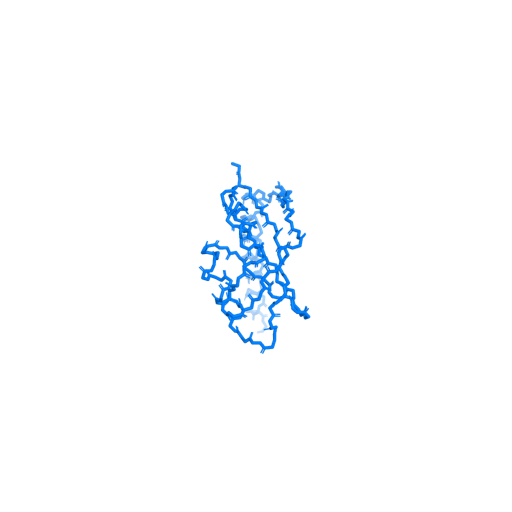1
ATOM 703 O O . LYS A 1 94 ? 14.419 -15.200 -34.192 1.00 88.38 94 LYS A O 1
ATOM 708 N N . THR A 1 95 ? 16.175 -13.994 -33.486 1.00 83.62 95 THR A N 1
ATOM 709 C CA . THR A 1 95 ? 17.190 -14.801 -34.186 1.00 83.62 95 THR A CA 1
ATOM 710 C C . TH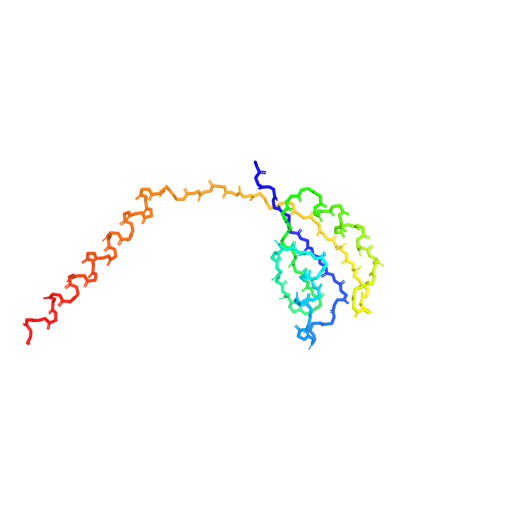R A 1 95 ? 17.267 -16.217 -33.627 1.00 83.62 95 THR A C 1
ATOM 712 O O . THR A 1 95 ? 17.297 -17.174 -34.398 1.00 83.62 95 THR A O 1
ATOM 715 N N . ASN A 1 96 ? 17.226 -16.365 -32.301 1.00 83.81 96 ASN A N 1
ATOM 716 C CA . ASN A 1 96 ? 17.226 -17.677 -31.657 1.00 83.81 96 ASN A CA 1
ATOM 717 C C . ASN A 1 96 ? 15.987 -18.493 -32.047 1.00 83.81 96 ASN A C 1
ATOM 719 O O . ASN A 1 96 ? 16.121 -19.656 -32.406 1.00 83.81 96 ASN A O 1
ATOM 723 N N . GLN A 1 97 ? 14.799 -17.879 -32.046 1.00 82.19 97 GLN A N 1
ATOM 724 C CA . GLN A 1 97 ? 13.577 -18.539 -32.507 1.00 82.19 97 GLN A CA 1
ATOM 725 C C . GLN A 1 97 ? 13.699 -18.986 -33.968 1.00 82.19 97 GLN A C 1
ATOM 727 O O . GLN A 1 97 ? 13.356 -20.116 -34.291 1.00 82.19 97 GLN A O 1
ATOM 732 N N . LYS A 1 98 ? 14.241 -18.136 -34.848 1.00 82.75 98 LYS A N 1
ATOM 733 C CA . LYS A 1 98 ? 14.424 -18.476 -36.265 1.00 82.75 98 LYS A CA 1
ATOM 734 C C . LYS A 1 98 ? 15.391 -19.649 -36.474 1.00 82.75 98 LYS A C 1
ATOM 736 O O . LYS A 1 98 ? 15.133 -20.475 -37.339 1.00 82.75 98 LYS A O 1
ATOM 741 N N . MET A 1 99 ? 16.474 -19.738 -35.697 1.00 73.25 99 MET A N 1
ATOM 742 C CA . MET A 1 99 ? 17.389 -20.887 -35.754 1.00 73.25 99 MET A CA 1
ATOM 743 C C . MET A 1 99 ? 16.725 -22.180 -35.285 1.00 73.25 99 MET A C 1
ATOM 745 O O . MET A 1 99 ? 16.939 -23.213 -35.909 1.00 73.25 99 MET A O 1
ATOM 749 N N . ILE A 1 100 ? 15.908 -22.123 -34.229 1.00 78.62 100 ILE A N 1
ATOM 750 C CA . ILE A 1 100 ? 15.172 -23.293 -33.728 1.00 78.62 100 ILE A CA 1
ATOM 751 C C . ILE A 1 100 ? 14.247 -23.830 -34.829 1.00 78.62 100 ILE A C 1
ATOM 753 O O . ILE A 1 100 ? 14.388 -24.983 -35.218 1.00 78.62 100 ILE A O 1
ATOM 757 N N . MET A 1 101 ? 13.427 -22.963 -35.434 1.00 72.50 101 MET A N 1
ATOM 758 C CA . MET A 1 101 ? 12.510 -23.356 -36.517 1.00 72.50 101 MET A CA 1
ATOM 759 C C . MET A 1 101 ? 13.239 -23.888 -37.764 1.00 72.50 101 MET A C 1
ATOM 761 O O . MET A 1 101 ? 12.724 -24.750 -38.461 1.00 72.50 101 MET A O 1
ATOM 765 N N . ALA A 1 102 ? 14.438 -23.380 -38.067 1.00 71.00 102 ALA A N 1
ATOM 766 C CA . ALA A 1 102 ? 15.233 -23.839 -39.210 1.00 71.00 102 ALA A CA 1
ATOM 767 C C . ALA A 1 102 ? 15.975 -25.163 -38.951 1.00 71.00 102 ALA A C 1
ATOM 769 O O . ALA A 1 102 ? 16.428 -25.802 -39.896 1.00 71.00 102 ALA A O 1
ATOM 770 N N . THR A 1 103 ? 16.120 -25.566 -37.687 1.00 65.19 103 THR A N 1
ATOM 771 C CA . THR A 1 103 ? 16.803 -26.811 -37.297 1.00 65.19 103 THR A CA 1
ATOM 772 C C . THR A 1 103 ? 15.840 -28.005 -37.298 1.00 65.19 103 THR A C 1
ATOM 774 O O . THR A 1 103 ? 16.278 -29.143 -37.427 1.00 65.19 103 THR A O 1
ATOM 777 N N . GLU A 1 104 ? 14.530 -27.758 -37.218 1.00 60.22 104 GLU A N 1
ATOM 778 C CA . GLU A 1 104 ? 13.486 -28.795 -37.222 1.00 60.22 104 GLU A CA 1
ATOM 779 C C . GLU A 1 104 ? 13.063 -29.241 -38.640 1.00 60.22 104 GLU A C 1
ATOM 781 O O . GLU A 1 104 ? 12.410 -30.266 -38.782 1.00 60.22 104 GLU A O 1
ATOM 786 N N . GLU A 1 105 ? 13.484 -28.536 -39.697 1.00 60.28 105 GLU A N 1
ATOM 787 C CA . GLU A 1 105 ? 13.130 -28.831 -41.103 1.00 60.28 105 GLU A CA 1
ATOM 788 C C . GLU A 1 105 ? 14.163 -29.725 -41.834 1.00 60.28 105 GLU A C 1
ATOM 790 O O . GLU A 1 105 ? 14.115 -29.846 -43.056 1.00 60.28 105 GLU A O 1
ATOM 795 N N . HIS A 1 106 ? 15.153 -30.300 -41.138 1.00 53.50 106 HIS A N 1
ATOM 796 C CA . HIS A 1 106 ? 16.200 -31.161 -41.734 1.00 53.50 106 HIS A CA 1
ATOM 797 C C . HIS A 1 106 ? 16.333 -32.549 -41.068 1.00 53.50 106 HIS A C 1
ATOM 799 O O . HIS A 1 106 ? 17.388 -33.177 -41.179 1.00 53.50 106 HIS A O 1
ATOM 805 N N . PHE A 1 107 ? 15.280 -33.045 -40.407 1.00 50.81 107 PHE A N 1
ATOM 806 C CA . PHE A 1 107 ? 15.184 -34.442 -39.957 1.00 50.81 107 PHE A CA 1
ATOM 807 C C . PHE A 1 107 ? 14.140 -35.224 -40.752 1.00 50.81 107 PHE A C 1
ATOM 809 O O . PHE A 1 107 ? 13.032 -34.684 -40.958 1.00 50.81 107 PHE A O 1
#

pLDDT: mean 73.3, std 8.51, range [49.84, 91.31]

Sequence (107 aa):
MSCYFRLTATGFDTSLPDVREMVRGVFPQSGCAVLGYGFVFVHLHGQDAIDKALKLSGGFVGGFKIAVKTVLPIKRVSGGVSLARRLAMVEKAKTNQKMIMATEEHF

Radius of gyration: 21.64 Å; chains: 1; bounding box: 36×49×54 Å

Foldseek 3Di:
DKKKKKWKKFFDDPVDPCPQVQVCVQAPPWDKDDDPPRIIIIIHIDDVSVVSVCVQAQPDTPNTGIHTDDIGIDPPPPPDDPPVNVVVVVVVVVVVVVVVVVVVVPD

Organism: Brassica carinata (NCBI:txid52824)